Protein AF-A0A1F2R8Y3-F1 (afdb_monomer_lite)

Foldseek 3Di:
DDDDDDPDDDDDDDDPPDPPDPVNVVVVVVVVVVCVVVVVVVVCVVPPPDDDDDPDDDDDDPPPDQVVVVCCVVLNAAPDWDWDDDPDPPDAFIKIWGHRPLLQKIWIWGWDFDDVVTDIGTDTDFMAGPVRPGTDDPVSVVVSSPDDRD

Structure (mmCIF, N/CA/C/O backbone):
data_AF-A0A1F2R8Y3-F1
#
_entry.id   AF-A0A1F2R8Y3-F1
#
loop_
_atom_site.group_PDB
_atom_site.id
_atom_site.type_symbol
_atom_site.label_atom_id
_atom_site.label_alt_id
_atom_site.label_comp_id
_atom_site.label_asym_id
_atom_site.label_entity_id
_atom_site.label_seq_id
_atom_site.pdbx_PDB_ins_code
_atom_site.Cartn_x
_atom_site.Cartn_y
_atom_site.Cartn_z
_atom_site.occupancy
_atom_site.B_iso_or_equiv
_atom_site.auth_seq_id
_atom_site.auth_comp_id
_atom_site.auth_asym_id
_atom_site.auth_atom_id
_atom_site.pdbx_PDB_model_num
ATOM 1 N N . MET A 1 1 ? 49.206 55.032 -37.182 1.00 44.81 1 MET A N 1
ATOM 2 C CA . MET A 1 1 ? 48.642 53.745 -36.725 1.00 44.81 1 MET A CA 1
ATOM 3 C C . MET A 1 1 ? 49.799 52.783 -36.530 1.00 44.81 1 MET A C 1
ATOM 5 O O . MET A 1 1 ? 50.341 52.313 -37.516 1.00 44.81 1 MET A O 1
ATOM 9 N N . ILE A 1 2 ? 50.235 52.574 -35.289 1.00 46.22 2 ILE A N 1
ATOM 10 C CA . ILE A 1 2 ? 51.200 51.525 -34.933 1.00 46.22 2 ILE A CA 1
ATOM 11 C C . ILE A 1 2 ? 50.532 50.775 -33.785 1.00 46.22 2 ILE A C 1
ATOM 13 O O . ILE A 1 2 ? 50.377 51.326 -32.700 1.00 46.22 2 ILE A O 1
ATOM 17 N N . SER A 1 3 ? 50.014 49.587 -34.088 1.00 47.19 3 SER A N 1
ATOM 18 C CA . SER A 1 3 ? 49.379 48.696 -33.122 1.00 47.19 3 SER A CA 1
ATOM 19 C C . SER A 1 3 ? 50.473 47.778 -32.593 1.00 47.19 3 SER A C 1
ATOM 21 O O . SER A 1 3 ? 50.931 46.891 -33.308 1.00 47.19 3 SER A O 1
ATOM 23 N N . THR A 1 4 ? 50.964 48.049 -31.388 1.00 52.00 4 THR A N 1
ATOM 24 C CA . THR A 1 4 ? 51.871 47.157 -30.664 1.00 52.00 4 THR A CA 1
ATOM 25 C C . THR A 1 4 ? 51.031 46.070 -30.006 1.00 52.00 4 THR A C 1
ATOM 27 O O . THR A 1 4 ? 50.348 46.313 -29.015 1.00 52.00 4 THR A O 1
ATOM 30 N N . ASP A 1 5 ? 51.054 44.886 -30.607 1.00 55.78 5 ASP A N 1
ATOM 31 C CA . ASP A 1 5 ? 50.515 43.655 -30.040 1.00 55.78 5 ASP A CA 1
ATOM 32 C C . ASP A 1 5 ? 51.499 43.168 -28.964 1.00 55.78 5 ASP A C 1
ATOM 34 O O . ASP A 1 5 ? 52.599 42.700 -29.266 1.00 55.78 5 ASP A O 1
ATOM 38 N N . VAL A 1 6 ? 51.164 43.410 -27.696 1.00 58.12 6 VAL A N 1
ATOM 39 C CA . VAL A 1 6 ? 51.913 42.904 -26.542 1.00 58.12 6 VAL A CA 1
ATOM 40 C C . VAL A 1 6 ? 51.236 41.605 -26.127 1.00 58.12 6 VAL A C 1
ATOM 42 O O . VAL A 1 6 ? 50.259 41.612 -25.380 1.00 58.12 6 VAL A O 1
ATOM 45 N N . ALA A 1 7 ? 51.748 40.492 -26.647 1.00 56.53 7 ALA A N 1
ATOM 46 C CA . ALA A 1 7 ? 51.360 39.161 -26.210 1.00 56.53 7 ALA A CA 1
ATOM 47 C C . ALA A 1 7 ? 51.832 38.948 -24.761 1.00 56.53 7 ALA A C 1
ATOM 49 O O . ALA A 1 7 ? 53.024 38.850 -24.475 1.00 56.53 7 ALA A O 1
ATOM 50 N N . GLU A 1 8 ? 50.875 38.925 -23.839 1.00 58.22 8 GLU A N 1
ATOM 51 C CA . GLU A 1 8 ? 51.067 38.666 -22.415 1.00 58.22 8 GLU A CA 1
ATOM 52 C C . GLU A 1 8 ? 51.366 37.171 -22.203 1.00 58.22 8 GLU A C 1
ATOM 54 O O . GLU A 1 8 ? 50.467 36.336 -22.084 1.00 58.22 8 GLU A O 1
ATOM 59 N N . GLU A 1 9 ? 52.649 36.813 -22.209 1.00 58.91 9 GLU A N 1
ATOM 60 C CA . GLU A 1 9 ? 53.120 35.455 -21.935 1.00 58.91 9 GLU A CA 1
ATOM 61 C C . GLU A 1 9 ? 52.946 35.154 -20.433 1.00 58.91 9 GLU A C 1
ATOM 63 O O . GLU A 1 9 ? 53.734 35.576 -19.585 1.00 58.91 9 GLU A O 1
ATOM 68 N N . ARG A 1 10 ? 51.847 34.475 -20.073 1.00 64.81 10 ARG A N 1
ATOM 69 C CA . ARG A 1 10 ? 51.601 34.041 -18.690 1.00 64.81 10 ARG A CA 1
ATOM 70 C C . ARG A 1 10 ? 52.565 32.909 -18.323 1.00 64.81 10 ARG A C 1
ATOM 72 O O . ARG A 1 10 ? 52.576 31.900 -19.025 1.00 64.81 10 ARG A O 1
ATOM 79 N N . PRO A 1 11 ? 53.304 33.002 -17.203 1.00 65.38 11 PRO A N 1
ATOM 80 C CA . PRO A 1 11 ? 54.173 31.917 -16.769 1.00 65.38 11 PRO A CA 1
ATOM 81 C C . PRO A 1 11 ? 53.333 30.689 -16.390 1.00 65.38 11 PRO A C 1
ATOM 83 O O . PRO A 1 11 ? 52.511 30.738 -15.470 1.00 65.38 11 PRO A O 1
ATOM 86 N N . GLU A 1 12 ? 53.534 29.578 -17.101 1.00 67.62 12 GLU A N 1
ATOM 87 C CA . GLU A 1 12 ? 52.971 28.281 -16.729 1.00 67.62 12 GLU A CA 1
ATOM 88 C C . GLU A 1 12 ? 53.557 27.840 -15.385 1.00 67.62 12 GLU A C 1
ATOM 90 O O . GLU A 1 12 ? 54.741 27.530 -15.256 1.00 67.62 12 GLU A O 1
ATOM 95 N N . ILE A 1 13 ? 52.711 27.814 -14.357 1.00 70.81 13 ILE A N 1
ATOM 96 C CA . ILE A 1 13 ? 53.072 27.277 -13.048 1.00 70.81 13 ILE A CA 1
ATOM 97 C C . ILE A 1 13 ? 53.237 25.756 -13.211 1.00 70.81 13 ILE A C 1
ATOM 99 O O . ILE A 1 13 ? 52.267 25.088 -13.590 1.00 70.81 13 ILE A O 1
ATOM 103 N N . PRO A 1 14 ? 54.418 25.176 -12.922 1.00 66.00 14 PRO A N 1
ATOM 104 C CA . PRO A 1 14 ? 54.613 23.739 -13.032 1.00 66.00 14 PRO A CA 1
ATOM 105 C C . PRO A 1 14 ? 53.666 23.026 -12.066 1.00 66.00 14 PRO A C 1
ATOM 107 O O . PRO A 1 14 ? 53.710 23.232 -10.851 1.00 66.00 14 PRO A O 1
ATOM 110 N N . ARG A 1 15 ? 52.775 22.189 -12.609 1.00 64.44 15 ARG A N 1
ATOM 111 C CA . ARG A 1 15 ? 51.861 21.386 -11.792 1.00 64.44 15 ARG A CA 1
ATOM 112 C C . ARG A 1 15 ? 52.680 20.322 -11.058 1.00 64.44 15 ARG A C 1
ATOM 114 O O . ARG A 1 15 ? 53.390 19.565 -11.722 1.00 64.44 15 ARG A O 1
ATOM 121 N N . PRO A 1 16 ? 52.591 20.221 -9.721 1.00 59.88 16 PRO A N 1
ATOM 122 C CA . PRO A 1 16 ? 53.277 19.164 -8.997 1.00 59.88 16 PRO A CA 1
ATOM 123 C C . PRO A 1 16 ? 52.706 17.810 -9.432 1.00 59.88 16 PRO A C 1
ATOM 125 O O . PRO A 1 16 ? 51.536 17.504 -9.200 1.00 59.88 16 PRO A O 1
ATOM 128 N N . ASN A 1 17 ? 53.536 17.003 -10.090 1.00 64.62 17 ASN A N 1
ATOM 129 C CA . ASN A 1 17 ? 53.231 15.611 -10.387 1.00 64.62 17 ASN A CA 1
ATOM 130 C C . ASN A 1 17 ? 53.390 14.818 -9.085 1.00 64.62 17 ASN A C 1
ATOM 132 O O . ASN A 1 17 ? 54.505 14.454 -8.720 1.00 64.62 17 ASN A O 1
ATOM 136 N N . ILE A 1 18 ? 52.299 14.640 -8.336 1.00 64.38 18 ILE A N 1
ATOM 137 C CA . ILE A 1 18 ? 52.304 13.866 -7.092 1.00 64.38 18 ILE A CA 1
ATOM 138 C C . ILE A 1 18 ? 52.143 12.386 -7.468 1.00 64.38 18 ILE A C 1
ATOM 140 O O . ILE A 1 18 ? 51.043 11.985 -7.858 1.00 64.38 18 ILE A O 1
ATOM 144 N N . PRO A 1 19 ? 53.190 11.546 -7.353 1.00 58.06 19 PRO A N 1
ATOM 145 C CA . PRO A 1 19 ? 53.033 10.115 -7.543 1.00 58.06 19 PRO A CA 1
ATOM 146 C C . PRO A 1 19 ? 52.174 9.566 -6.399 1.00 58.06 19 PRO A C 1
ATOM 148 O O . PRO A 1 19 ? 52.598 9.515 -5.244 1.00 58.06 19 PRO A O 1
ATOM 151 N N . VAL A 1 20 ? 50.946 9.155 -6.714 1.00 59.81 20 VAL A N 1
ATOM 152 C CA . VAL A 1 20 ? 50.103 8.391 -5.788 1.00 59.81 20 VAL A CA 1
ATOM 153 C C . VAL A 1 20 ? 50.808 7.075 -5.480 1.00 59.81 20 VAL A C 1
ATOM 155 O O . VAL A 1 20 ? 50.959 6.212 -6.344 1.00 59.81 20 VAL A O 1
ATOM 158 N N . SER A 1 21 ? 51.298 6.938 -4.247 1.00 67.75 21 SER A N 1
ATOM 159 C CA . SER A 1 21 ? 52.034 5.748 -3.838 1.00 67.75 21 SER A CA 1
ATOM 160 C C . SER A 1 21 ? 51.101 4.522 -3.830 1.00 67.75 21 SER A C 1
ATOM 162 O O . SER A 1 21 ? 49.944 4.625 -3.405 1.00 67.75 21 SER A O 1
ATOM 164 N N . PRO A 1 22 ? 51.577 3.330 -4.239 1.00 61.28 22 PRO A N 1
ATOM 165 C CA . PRO A 1 22 ? 50.769 2.103 -4.248 1.00 61.28 22 PRO A CA 1
ATOM 166 C C . PRO A 1 22 ? 50.203 1.733 -2.866 1.00 61.28 22 PRO A C 1
ATOM 168 O O . PRO A 1 22 ? 49.201 1.028 -2.761 1.00 61.28 22 PRO A O 1
ATOM 171 N N . ALA A 1 23 ? 50.839 2.218 -1.796 1.00 60.03 23 ALA A N 1
ATOM 172 C CA . ALA A 1 23 ? 50.388 2.045 -0.420 1.00 60.03 23 ALA A CA 1
ATOM 173 C C . ALA A 1 23 ? 49.094 2.823 -0.125 1.00 60.03 23 ALA A C 1
ATOM 175 O O . ALA A 1 23 ? 48.227 2.313 0.584 1.00 60.03 23 ALA A O 1
ATOM 176 N N . TYR A 1 24 ? 48.926 4.012 -0.714 1.00 57.38 24 TYR A N 1
ATOM 177 C CA . TYR A 1 24 ? 47.727 4.829 -0.534 1.00 57.38 24 TYR A CA 1
ATOM 178 C C . TYR A 1 24 ? 46.514 4.194 -1.226 1.00 57.38 24 TYR A C 1
ATOM 180 O O . TYR A 1 24 ? 45.479 4.014 -0.595 1.00 57.38 24 TYR A O 1
ATOM 188 N N . GLN A 1 25 ? 46.671 3.725 -2.4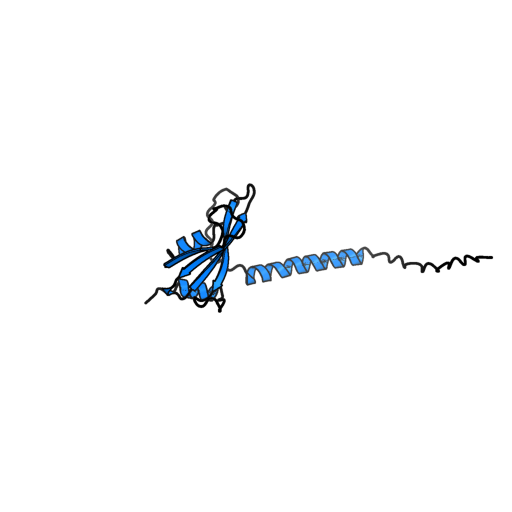72 1.00 54.94 25 GLN A N 1
ATOM 189 C CA . GLN A 1 25 ? 45.607 3.014 -3.199 1.00 54.94 25 GLN A CA 1
ATOM 190 C C . GLN A 1 25 ? 45.129 1.751 -2.468 1.00 54.94 25 GLN A C 1
ATOM 192 O O . GLN A 1 25 ? 43.928 1.485 -2.411 1.00 54.94 25 GLN A O 1
ATOM 197 N N . ARG A 1 26 ? 46.049 0.986 -1.867 1.00 54.22 26 ARG A N 1
ATOM 198 C CA . ARG A 1 26 ? 45.699 -0.215 -1.093 1.00 54.22 26 ARG A CA 1
ATOM 199 C C . ARG A 1 26 ? 44.934 0.129 0.185 1.00 54.22 26 ARG A C 1
ATOM 201 O O . ARG A 1 26 ? 43.971 -0.562 0.504 1.00 54.22 26 ARG A O 1
ATOM 208 N N . ALA A 1 27 ? 45.309 1.208 0.873 1.00 56.91 27 ALA A N 1
ATOM 209 C CA . ALA A 1 27 ? 44.615 1.669 2.073 1.00 56.91 27 ALA A CA 1
ATOM 210 C C . ALA A 1 27 ? 43.189 2.170 1.771 1.00 56.91 27 ALA A C 1
ATOM 212 O O . ALA A 1 27 ? 42.270 1.881 2.537 1.00 56.91 27 ALA A O 1
ATOM 213 N N . THR A 1 28 ? 42.976 2.855 0.640 1.00 54.09 28 THR A N 1
ATOM 214 C CA . THR A 1 28 ? 41.642 3.340 0.244 1.00 54.09 28 THR A CA 1
ATOM 215 C C . THR A 1 28 ? 40.699 2.195 -0.134 1.00 54.09 28 THR A C 1
ATOM 217 O O . THR A 1 28 ? 39.540 2.193 0.279 1.00 54.09 28 THR A O 1
ATOM 220 N N . ILE A 1 29 ? 41.193 1.191 -0.870 1.00 59.28 29 ILE A N 1
ATOM 221 C CA . ILE A 1 29 ? 40.397 0.010 -1.247 1.00 59.28 29 ILE A CA 1
ATOM 222 C C . ILE A 1 29 ? 39.992 -0.790 -0.001 1.00 59.28 29 ILE A C 1
ATOM 224 O O . ILE A 1 29 ? 38.842 -1.218 0.106 1.00 59.28 29 ILE A O 1
ATOM 228 N N . LEU A 1 30 ? 40.900 -0.940 0.970 1.00 54.81 30 LEU A N 1
ATOM 229 C CA . LEU A 1 30 ? 40.603 -1.654 2.214 1.00 54.81 30 LEU A CA 1
ATOM 230 C C . LEU A 1 30 ? 39.519 -0.943 3.043 1.00 54.81 30 LEU A C 1
ATOM 232 O O . LEU A 1 30 ? 38.621 -1.596 3.570 1.00 54.81 30 LEU A O 1
ATOM 236 N N . TRP A 1 31 ? 39.556 0.392 3.116 1.00 43.31 31 TRP A N 1
ATOM 237 C CA . TRP A 1 31 ? 38.550 1.183 3.835 1.00 43.31 31 TRP A CA 1
ATOM 238 C C . TRP A 1 31 ? 37.163 1.128 3.180 1.00 43.31 31 TRP A C 1
ATOM 240 O O . TRP A 1 31 ? 36.157 1.026 3.884 1.00 43.31 31 TRP A O 1
ATOM 250 N N . MET A 1 32 ? 37.087 1.125 1.843 1.00 51.25 32 MET A N 1
ATOM 251 C CA . MET A 1 32 ? 35.806 0.938 1.147 1.00 51.25 32 MET A CA 1
ATOM 252 C C . MET A 1 32 ? 35.215 -0.459 1.382 1.00 51.25 32 MET A C 1
ATOM 254 O O . MET A 1 32 ? 34.004 -0.581 1.558 1.00 51.25 32 MET A O 1
ATOM 258 N N . ALA A 1 33 ? 36.050 -1.502 1.449 1.00 54.47 33 ALA A N 1
ATOM 259 C CA . ALA A 1 33 ? 35.590 -2.861 1.739 1.00 54.47 33 ALA A CA 1
ATOM 260 C C . ALA A 1 33 ? 35.014 -2.997 3.163 1.00 54.47 33 ALA A C 1
ATOM 262 O O . ALA A 1 33 ? 33.993 -3.659 3.355 1.00 54.47 33 ALA A O 1
ATOM 263 N N . VAL A 1 34 ? 35.609 -2.318 4.152 1.00 54.19 34 VAL A N 1
ATOM 264 C CA . VAL A 1 34 ? 35.100 -2.295 5.537 1.00 54.19 34 VAL A CA 1
ATOM 265 C C . VAL A 1 34 ? 33.762 -1.549 5.632 1.00 54.19 34 VAL A C 1
ATOM 267 O O . VAL A 1 34 ? 32.847 -2.021 6.306 1.00 54.19 34 VAL A O 1
ATOM 270 N N . MET A 1 35 ? 33.593 -0.441 4.903 1.00 54.91 35 MET A N 1
ATOM 271 C CA . MET A 1 35 ? 32.319 0.297 4.871 1.00 54.91 35 MET A CA 1
ATOM 272 C C . MET A 1 35 ? 31.209 -0.474 4.138 1.00 54.91 35 MET A C 1
ATOM 274 O O . MET A 1 35 ? 30.057 -0.442 4.571 1.00 54.91 35 MET A O 1
ATOM 278 N N . ALA A 1 36 ? 31.542 -1.227 3.083 1.00 52.72 36 ALA A N 1
ATOM 279 C CA . ALA A 1 36 ? 30.588 -2.103 2.401 1.00 52.72 36 ALA A CA 1
ATOM 280 C C . ALA A 1 36 ? 30.095 -3.252 3.305 1.00 52.72 36 ALA A C 1
ATOM 282 O O . ALA A 1 36 ? 28.920 -3.614 3.249 1.00 52.72 36 ALA A O 1
ATOM 283 N N . ALA A 1 37 ? 30.957 -3.787 4.177 1.00 50.31 37 ALA A N 1
ATOM 284 C CA . ALA A 1 37 ? 30.588 -4.843 5.122 1.00 50.31 37 ALA A CA 1
ATOM 285 C C . ALA A 1 37 ? 29.782 -4.323 6.331 1.00 50.31 37 ALA A C 1
ATOM 287 O O . ALA A 1 37 ? 28.851 -4.991 6.779 1.00 50.31 37 ALA A O 1
ATOM 288 N N . ALA A 1 38 ? 30.084 -3.123 6.840 1.00 50.72 38 ALA A N 1
ATOM 289 C CA . ALA A 1 38 ? 29.373 -2.543 7.985 1.00 50.72 38 ALA A CA 1
ATOM 290 C C . ALA A 1 38 ? 28.023 -1.893 7.613 1.00 50.72 38 ALA A C 1
ATOM 292 O O . ALA A 1 38 ? 27.103 -1.869 8.430 1.00 50.72 38 ALA A O 1
ATOM 293 N N . GLY A 1 39 ? 27.867 -1.398 6.379 1.00 43.66 39 GLY A N 1
ATOM 294 C CA . GLY A 1 39 ? 26.628 -0.754 5.926 1.00 43.66 39 GLY A CA 1
ATOM 295 C C . GLY A 1 39 ? 25.477 -1.724 5.644 1.00 43.66 39 GLY A C 1
ATOM 296 O O . GLY A 1 39 ? 24.315 -1.367 5.823 1.00 43.66 39 GLY A O 1
ATOM 297 N N . LEU A 1 40 ? 25.779 -2.965 5.252 1.00 49.28 40 LEU A N 1
ATOM 298 C CA . LEU A 1 40 ? 24.766 -3.956 4.870 1.00 49.28 40 LEU A CA 1
ATOM 299 C C . LEU A 1 40 ? 24.044 -4.570 6.078 1.00 49.28 40 LEU A C 1
ATOM 301 O O . LEU A 1 40 ? 22.841 -4.807 6.012 1.00 49.28 40 LEU A O 1
ATOM 305 N N . GLY A 1 41 ? 24.742 -4.758 7.204 1.00 48.31 41 GLY A N 1
ATOM 306 C CA . GLY A 1 41 ? 24.133 -5.271 8.437 1.00 48.31 41 GLY A CA 1
ATOM 307 C C . GLY A 1 41 ? 23.108 -4.305 9.037 1.00 48.31 41 GLY A C 1
ATOM 308 O O . GLY A 1 41 ? 22.019 -4.722 9.426 1.00 48.31 41 GLY A O 1
ATOM 309 N N . ALA A 1 42 ? 23.414 -3.004 9.034 1.00 50.31 42 ALA A N 1
ATOM 310 C CA . ALA A 1 42 ? 22.499 -1.967 9.510 1.00 50.31 42 ALA A CA 1
ATOM 311 C C . ALA A 1 42 ? 21.291 -1.775 8.575 1.00 50.31 42 ALA A C 1
ATOM 313 O O . ALA A 1 42 ? 20.187 -1.526 9.049 1.00 50.31 42 ALA A O 1
ATOM 314 N N . TRP A 1 43 ? 21.469 -1.949 7.261 1.00 44.84 43 TRP A N 1
ATOM 315 C CA . TRP A 1 43 ? 20.371 -1.880 6.289 1.00 44.84 43 TRP A CA 1
ATOM 316 C C . TRP A 1 43 ? 19.411 -3.072 6.395 1.00 44.84 43 TRP A C 1
ATOM 318 O O . TRP A 1 43 ? 18.198 -2.883 6.338 1.00 44.84 43 TRP A O 1
ATOM 328 N N . ILE A 1 44 ? 19.934 -4.286 6.614 1.00 53.38 44 ILE A N 1
ATOM 329 C CA . ILE A 1 44 ? 19.115 -5.487 6.856 1.00 53.38 44 ILE A CA 1
ATOM 330 C C . ILE A 1 44 ? 18.341 -5.355 8.175 1.00 53.38 44 ILE A C 1
ATOM 332 O O . ILE A 1 44 ? 17.176 -5.725 8.223 1.00 53.38 44 ILE A O 1
ATOM 336 N N . TRP A 1 45 ? 18.927 -4.757 9.216 1.00 50.31 45 TRP A N 1
ATOM 337 C CA . TRP A 1 45 ? 18.211 -4.507 10.474 1.00 50.31 45 TRP A CA 1
ATOM 338 C C . TRP A 1 45 ? 17.186 -3.362 10.375 1.00 50.31 45 TRP A C 1
ATOM 340 O O . TRP A 1 45 ? 16.145 -3.421 11.019 1.00 50.31 45 TRP A O 1
ATOM 350 N N . MET A 1 46 ? 17.438 -2.336 9.550 1.00 51.75 46 MET A N 1
ATOM 351 C CA . MET A 1 46 ? 16.503 -1.215 9.356 1.00 51.75 46 MET A CA 1
ATOM 352 C C . MET A 1 46 ? 15.350 -1.510 8.382 1.00 51.75 46 MET A C 1
ATOM 354 O O . MET A 1 46 ? 14.324 -0.841 8.468 1.00 51.75 46 MET A O 1
ATOM 358 N N . PHE A 1 47 ? 15.487 -2.481 7.468 1.00 54.53 47 PHE A N 1
ATOM 359 C CA . PHE A 1 47 ? 14.475 -2.768 6.434 1.00 54.53 47 PHE A CA 1
ATOM 360 C C . PHE A 1 47 ? 14.056 -4.244 6.310 1.00 54.53 47 PHE A C 1
ATOM 362 O O . PHE A 1 47 ? 13.158 -4.555 5.529 1.00 54.53 47 PHE A O 1
ATOM 369 N N . GLY A 1 48 ? 14.678 -5.166 7.045 1.00 46.69 48 GLY A N 1
ATOM 370 C CA . GLY A 1 48 ? 14.510 -6.611 6.879 1.00 46.69 48 GLY A CA 1
ATOM 371 C C . GLY A 1 48 ? 14.043 -7.316 8.147 1.00 46.69 48 GLY A C 1
ATOM 372 O O . GLY A 1 48 ? 14.762 -8.151 8.687 1.00 46.69 48 GLY A O 1
ATOM 373 N N . GLY A 1 49 ? 12.816 -7.041 8.590 1.00 43.12 49 GLY A N 1
ATOM 374 C CA . GLY A 1 49 ? 12.083 -7.969 9.453 1.00 43.12 49 GLY A CA 1
ATOM 375 C C . GLY A 1 49 ? 11.690 -9.213 8.652 1.00 43.12 49 GLY A C 1
ATOM 376 O O . GLY A 1 49 ? 10.602 -9.264 8.083 1.00 43.12 49 GLY A O 1
ATOM 377 N N . VAL A 1 50 ? 12.594 -10.190 8.553 1.00 46.19 50 VAL A N 1
ATOM 378 C CA . VAL A 1 50 ? 12.304 -11.530 8.025 1.00 46.19 50 VAL A CA 1
ATOM 379 C C . VAL A 1 50 ? 12.192 -12.481 9.209 1.00 46.19 50 VAL A C 1
ATOM 381 O O . VAL A 1 50 ? 13.157 -13.141 9.580 1.00 46.19 50 VAL A O 1
ATOM 384 N N . ASP A 1 51 ? 10.996 -12.560 9.784 1.00 55.09 51 ASP A N 1
ATOM 385 C CA . ASP A 1 51 ? 10.606 -13.702 10.602 1.00 55.09 51 ASP A CA 1
ATOM 386 C C . ASP A 1 51 ? 9.889 -14.717 9.709 1.00 55.09 51 ASP A C 1
ATOM 388 O O . ASP A 1 51 ? 8.882 -14.405 9.071 1.00 55.09 51 ASP A O 1
ATOM 392 N N . GLY A 1 52 ? 10.397 -15.949 9.688 1.00 39.25 52 GLY A N 1
ATOM 393 C CA . GLY A 1 52 ? 9.660 -17.108 9.190 1.00 39.25 52 GLY A CA 1
ATOM 394 C C . GLY A 1 52 ? 10.278 -17.786 7.975 1.00 39.25 52 GLY A C 1
ATOM 395 O O . GLY A 1 52 ? 9.907 -17.547 6.829 1.00 39.25 52 GLY A O 1
ATOM 396 N N . THR A 1 53 ? 11.171 -18.728 8.251 1.00 46.41 53 THR A N 1
ATOM 397 C CA . THR A 1 53 ? 11.525 -19.837 7.364 1.00 46.41 53 THR A CA 1
ATOM 398 C C . THR A 1 53 ? 10.278 -20.543 6.825 1.00 46.41 53 THR A C 1
ATOM 400 O O . THR A 1 53 ? 9.611 -21.286 7.542 1.00 46.41 53 THR A O 1
ATOM 403 N N . GLY A 1 54 ? 10.022 -20.362 5.535 1.00 34.75 54 GLY A N 1
ATOM 404 C CA . GLY A 1 54 ? 9.197 -21.233 4.711 1.00 34.75 54 GLY A CA 1
ATOM 405 C C . GLY A 1 54 ? 9.882 -21.375 3.360 1.00 34.75 54 GLY A C 1
ATOM 406 O O . GLY A 1 54 ? 9.629 -20.593 2.450 1.00 34.75 54 GLY A O 1
ATOM 407 N N . VAL A 1 55 ? 10.808 -22.331 3.246 1.00 37.38 55 VAL A N 1
ATOM 408 C CA . VAL A 1 55 ? 11.408 -22.691 1.957 1.00 37.38 55 VAL A CA 1
ATOM 409 C C . VAL A 1 55 ? 10.320 -23.366 1.128 1.00 37.38 55 VAL A C 1
ATOM 411 O O . VAL A 1 55 ? 10.070 -24.560 1.262 1.00 37.38 55 VAL A O 1
ATOM 414 N N . VAL A 1 56 ? 9.653 -22.586 0.282 1.00 38.84 56 VAL A N 1
ATOM 415 C CA . VAL A 1 56 ? 8.930 -23.112 -0.874 1.00 38.84 56 VAL A CA 1
ATOM 416 C C . VAL A 1 56 ? 9.875 -22.965 -2.054 1.00 38.84 56 VAL A C 1
ATOM 418 O O . VAL A 1 56 ? 10.129 -21.862 -2.534 1.00 38.84 56 VAL A O 1
ATOM 421 N N . ILE A 1 57 ? 10.445 -24.088 -2.481 1.00 43.59 57 ILE A N 1
ATOM 422 C CA . ILE A 1 57 ? 11.207 -24.171 -3.722 1.00 43.59 57 ILE A CA 1
ATOM 423 C C . ILE A 1 57 ? 10.178 -24.015 -4.843 1.00 43.59 57 ILE A C 1
ATOM 425 O O . ILE A 1 57 ? 9.382 -24.919 -5.083 1.00 43.59 57 ILE A O 1
ATOM 429 N N . SER A 1 58 ? 10.142 -22.850 -5.480 1.00 37.72 58 SER A N 1
ATOM 430 C CA . SER A 1 58 ? 9.423 -22.666 -6.736 1.00 37.72 58 SER A CA 1
ATOM 431 C C . SER A 1 58 ? 10.394 -22.061 -7.735 1.00 37.72 58 SER A C 1
ATOM 433 O O . SER A 1 58 ? 10.946 -20.982 -7.518 1.00 37.72 58 SER A O 1
ATOM 435 N N . GLU A 1 59 ? 10.679 -22.836 -8.773 1.00 41.19 59 GLU A N 1
ATOM 436 C CA . GLU A 1 59 ? 11.628 -22.532 -9.831 1.00 41.19 59 GLU A CA 1
ATOM 437 C C . GLU A 1 59 ? 11.158 -21.317 -10.642 1.00 41.19 59 GLU A C 1
ATOM 439 O O . GLU A 1 59 ? 10.102 -21.325 -11.273 1.00 41.19 59 GLU A O 1
ATOM 444 N N . GLY A 1 60 ? 11.965 -20.258 -10.626 1.00 40.22 60 GLY A N 1
ATOM 445 C CA . GLY A 1 60 ? 11.782 -19.050 -11.426 1.00 40.22 60 GLY A CA 1
ATOM 446 C C . GLY A 1 60 ? 12.239 -17.803 -10.663 1.00 40.22 60 GLY A C 1
ATOM 447 O O . GLY A 1 60 ? 12.132 -17.772 -9.437 1.00 40.22 60 GLY A O 1
ATOM 448 N N . PRO A 1 61 ? 12.768 -16.762 -11.339 1.00 45.75 61 PRO A N 1
ATOM 449 C CA . PRO A 1 61 ? 13.020 -15.483 -10.677 1.00 45.75 61 PRO A CA 1
ATOM 450 C C . PRO A 1 61 ? 11.714 -15.033 -10.007 1.00 45.75 61 PRO A C 1
ATOM 452 O O . PRO A 1 61 ? 10.667 -15.140 -10.653 1.00 45.75 61 PRO A O 1
ATOM 455 N N . PRO A 1 62 ? 11.735 -14.586 -8.734 1.00 47.62 62 PRO A N 1
ATOM 456 C CA . PRO A 1 62 ? 10.512 -14.317 -7.993 1.00 47.62 62 PRO A CA 1
ATOM 457 C C . PRO A 1 62 ? 9.671 -13.355 -8.819 1.00 47.62 62 PRO A C 1
ATOM 459 O O . PRO A 1 62 ? 10.116 -12.245 -9.121 1.00 47.62 62 PRO A O 1
ATOM 462 N N . ALA A 1 63 ? 8.485 -13.806 -9.235 1.00 54.88 63 ALA A N 1
ATOM 463 C CA . ALA A 1 63 ? 7.498 -12.932 -9.839 1.00 54.88 63 ALA A CA 1
ATOM 464 C C . ALA A 1 63 ? 7.316 -11.782 -8.851 1.00 54.88 63 ALA A C 1
ATOM 466 O O . ALA A 1 63 ? 6.833 -11.987 -7.739 1.00 54.88 63 ALA A O 1
ATOM 467 N N . GLN A 1 64 ? 7.847 -10.610 -9.199 1.00 62.41 64 GLN A N 1
ATOM 468 C CA . GLN A 1 64 ? 7.942 -9.503 -8.263 1.00 62.41 64 GLN A CA 1
ATOM 469 C C . GLN A 1 64 ? 6.510 -9.156 -7.841 1.00 62.41 64 GLN A C 1
ATOM 471 O O . GLN A 1 64 ? 5.703 -8.771 -8.684 1.00 62.41 64 GLN A O 1
ATOM 476 N N . ALA A 1 65 ? 6.186 -9.421 -6.572 1.00 74.88 65 ALA A N 1
ATOM 477 C CA . ALA A 1 65 ? 4.804 -9.553 -6.120 1.00 74.88 65 ALA A CA 1
ATOM 478 C C . ALA A 1 65 ? 4.017 -8.247 -6.297 1.00 74.88 65 ALA A C 1
ATOM 480 O O . ALA A 1 65 ? 4.577 -7.157 -6.170 1.00 74.88 65 ALA A O 1
ATOM 481 N N . ASP A 1 66 ? 2.727 -8.361 -6.600 1.00 87.56 66 ASP A N 1
ATOM 482 C CA . ASP A 1 66 ? 1.805 -7.229 -6.598 1.00 87.56 66 ASP A CA 1
ATOM 483 C C . ASP A 1 66 ? 1.398 -6.930 -5.149 1.00 87.56 66 ASP A C 1
ATOM 485 O O . ASP A 1 66 ? 0.726 -7.739 -4.502 1.00 87.56 66 ASP A O 1
ATOM 489 N N . ASP A 1 67 ? 1.849 -5.791 -4.621 1.00 89.38 67 ASP A N 1
ATOM 490 C CA . ASP A 1 67 ? 1.696 -5.470 -3.201 1.00 89.38 67 ASP A CA 1
ATOM 491 C C . ASP A 1 67 ? 0.219 -5.233 -2.845 1.00 89.38 67 ASP A C 1
ATOM 493 O O . ASP A 1 67 ? -0.217 -5.576 -1.747 1.00 89.38 67 ASP A O 1
ATOM 497 N N . ALA A 1 68 ? -0.575 -4.686 -3.773 1.00 89.38 68 ALA A N 1
ATOM 498 C CA . ALA A 1 68 ? -2.000 -4.456 -3.548 1.00 89.38 68 ALA A CA 1
ATOM 499 C C . ALA A 1 68 ? -2.755 -5.788 -3.451 1.00 89.38 68 ALA A C 1
ATOM 501 O O . ALA A 1 68 ? -3.558 -5.979 -2.537 1.00 89.38 68 ALA A O 1
ATOM 502 N N . ALA A 1 69 ? -2.459 -6.733 -4.350 1.00 89.94 69 ALA A N 1
ATOM 503 C CA . ALA A 1 69 ? -3.019 -8.080 -4.280 1.00 89.94 69 ALA A CA 1
ATOM 504 C C . ALA A 1 69 ? -2.612 -8.800 -2.983 1.00 89.94 69 ALA A C 1
ATOM 506 O O . ALA A 1 69 ? -3.453 -9.442 -2.354 1.00 89.94 69 ALA A O 1
ATOM 507 N N . ALA A 1 70 ? -1.357 -8.652 -2.547 1.00 90.12 70 ALA A N 1
ATOM 508 C CA . ALA A 1 70 ? -0.873 -9.241 -1.300 1.00 90.12 70 ALA A CA 1
ATOM 509 C C . ALA A 1 70 ? -1.596 -8.679 -0.062 1.00 90.12 70 ALA A C 1
ATOM 511 O O . ALA A 1 70 ? -1.972 -9.439 0.831 1.00 90.12 70 ALA A O 1
ATOM 512 N N . VAL A 1 71 ? -1.835 -7.364 -0.021 1.00 88.81 71 VAL A N 1
ATOM 513 C CA . VAL A 1 71 ? -2.596 -6.714 1.058 1.00 88.81 71 VAL A CA 1
ATOM 514 C C . VAL A 1 71 ? -4.030 -7.240 1.106 1.00 88.81 71 VAL A C 1
ATOM 516 O O . VAL A 1 71 ? -4.477 -7.665 2.169 1.00 88.81 71 VAL A O 1
ATOM 519 N N . VAL A 1 72 ? -4.731 -7.271 -0.031 1.00 89.56 72 VAL A N 1
ATOM 520 C CA . VAL A 1 72 ? -6.126 -7.745 -0.094 1.00 89.56 72 VAL A CA 1
ATOM 521 C C . VAL A 1 72 ? -6.234 -9.222 0.287 1.00 89.56 72 VAL A C 1
ATOM 523 O O . VAL A 1 72 ? -7.124 -9.607 1.042 1.00 89.56 72 VAL A O 1
ATOM 526 N N . ALA A 1 73 ? -5.302 -10.054 -0.183 1.00 88.19 73 ALA A N 1
ATOM 527 C CA . ALA A 1 73 ? -5.270 -11.471 0.164 1.00 88.19 73 ALA A CA 1
ATOM 528 C C . ALA A 1 73 ? -5.045 -11.704 1.668 1.00 88.19 73 ALA A C 1
ATOM 530 O O . ALA A 1 73 ? -5.577 -12.663 2.223 1.00 88.19 73 ALA A O 1
ATOM 531 N N . ARG A 1 74 ? -4.265 -10.838 2.330 1.00 86.62 74 ARG A N 1
ATOM 532 C CA . ARG A 1 74 ? -3.906 -10.994 3.746 1.00 86.62 74 ARG A CA 1
ATOM 533 C C . ARG A 1 74 ? -4.919 -10.381 4.712 1.00 86.62 74 ARG A C 1
ATOM 535 O O . ARG A 1 74 ? -5.147 -10.954 5.773 1.00 86.62 74 ARG A O 1
ATOM 542 N N . PHE A 1 75 ? -5.484 -9.222 4.382 1.00 87.19 75 PHE A N 1
ATOM 543 C CA . PHE A 1 75 ? -6.304 -8.429 5.308 1.00 87.19 75 PHE A CA 1
ATOM 544 C C . PHE A 1 75 ? -7.781 -8.330 4.902 1.00 87.19 75 PHE A C 1
ATOM 546 O O . PHE A 1 75 ? -8.582 -7.755 5.640 1.00 87.19 75 PHE A O 1
ATOM 553 N N . GLY A 1 76 ? -8.151 -8.929 3.769 1.00 89.62 76 GLY A N 1
ATOM 554 C CA . GLY A 1 76 ? -9.499 -8.884 3.215 1.00 89.62 76 GLY A CA 1
ATOM 555 C C . GLY A 1 76 ? -9.699 -7.733 2.230 1.00 89.62 76 GLY A C 1
ATOM 556 O O . GLY A 1 76 ? -8.795 -6.946 1.957 1.00 89.62 76 GLY A O 1
ATOM 557 N N . ALA A 1 77 ? -10.900 -7.655 1.659 1.00 92.12 77 ALA A N 1
ATOM 558 C CA . ALA A 1 77 ? -11.250 -6.584 0.736 1.00 92.12 77 ALA A CA 1
ATOM 559 C C . ALA A 1 77 ? -11.388 -5.240 1.481 1.00 92.12 77 ALA A C 1
ATOM 561 O O . ALA A 1 77 ? -11.987 -5.212 2.559 1.00 92.12 77 ALA A O 1
ATOM 562 N N . PRO A 1 78 ? -10.872 -4.133 0.919 1.00 93.12 78 PRO A N 1
ATOM 563 C CA . PRO A 1 78 ? -11.112 -2.800 1.453 1.00 93.12 78 PRO A CA 1
ATOM 564 C C . PRO A 1 78 ? -12.556 -2.365 1.202 1.00 93.12 78 PRO A C 1
ATOM 566 O O . PRO A 1 78 ? -13.194 -2.791 0.237 1.00 93.12 78 PRO A O 1
ATOM 569 N N . GLU A 1 79 ? -13.043 -1.443 2.023 1.00 94.69 79 GLU A N 1
ATOM 570 C CA . GLU A 1 79 ? -14.351 -0.815 1.853 1.00 94.69 79 GLU A CA 1
ATOM 571 C C . GLU A 1 79 ? -14.401 0.086 0.609 1.00 94.69 79 GLU A C 1
ATOM 573 O O . GLU A 1 79 ? -15.450 0.208 -0.021 1.00 94.69 79 GLU A O 1
ATOM 578 N N . VAL A 1 80 ? -13.280 0.719 0.239 1.00 94.38 80 VAL A N 1
ATOM 579 C CA . VAL A 1 80 ? -13.175 1.517 -0.993 1.00 94.38 80 VAL A CA 1
ATOM 580 C C . VAL A 1 80 ? -11.867 1.212 -1.717 1.00 94.38 80 VAL A C 1
ATOM 582 O O . VAL A 1 80 ? -10.790 1.299 -1.130 1.00 94.38 80 VAL A O 1
ATOM 585 N N . ASP A 1 81 ? -11.959 0.924 -3.012 1.00 94.19 81 ASP A N 1
ATOM 586 C CA . ASP A 1 81 ? -10.831 0.757 -3.931 1.00 94.19 81 ASP A CA 1
ATOM 587 C C . ASP A 1 81 ? -10.977 1.772 -5.069 1.00 94.19 81 ASP A C 1
ATOM 589 O O . ASP A 1 81 ? -11.901 1.684 -5.880 1.00 94.19 81 ASP A O 1
ATOM 593 N N . ARG A 1 82 ? -10.116 2.792 -5.076 1.00 91.38 82 ARG A N 1
ATOM 594 C CA . ARG A 1 82 ? -10.146 3.881 -6.057 1.00 91.38 82 ARG A CA 1
ATOM 595 C C . ARG A 1 82 ? -8.918 3.818 -6.946 1.00 91.38 82 ARG A C 1
ATOM 597 O O . ARG A 1 82 ? -7.800 3.694 -6.456 1.00 91.38 82 ARG A O 1
ATOM 604 N N . LEU A 1 83 ? -9.127 3.979 -8.244 1.00 89.94 83 LEU A N 1
ATOM 605 C CA . LEU A 1 83 ? -8.067 4.157 -9.221 1.00 89.94 83 LEU A CA 1
ATOM 606 C C . LEU A 1 83 ? -8.057 5.622 -9.665 1.00 89.94 83 LEU A C 1
ATOM 608 O O . LEU A 1 83 ? -9.057 6.114 -10.175 1.00 89.94 83 LEU A O 1
ATOM 612 N N . ASP A 1 84 ? -6.937 6.303 -9.463 1.00 84.00 84 ASP A N 1
ATOM 613 C CA . ASP A 1 84 ? -6.716 7.675 -9.900 1.00 84.00 84 ASP A CA 1
ATOM 614 C C . ASP A 1 84 ? -5.762 7.658 -11.104 1.00 84.00 84 ASP A C 1
ATOM 616 O O . ASP A 1 84 ? -4.630 7.168 -11.023 1.00 84.00 84 ASP A O 1
ATOM 620 N N . GLY A 1 85 ? -6.214 8.179 -12.243 1.00 76.62 85 GLY A N 1
ATOM 621 C CA . GLY A 1 85 ? -5.426 8.260 -13.472 1.00 76.62 85 GLY A CA 1
ATOM 622 C C . GLY A 1 85 ? -6.258 7.983 -14.726 1.00 76.62 85 GLY A C 1
ATOM 623 O O . GLY A 1 85 ? -7.477 7.869 -14.639 1.00 76.62 85 GLY A O 1
ATOM 624 N N . PRO A 1 86 ? -5.615 7.890 -15.902 1.00 68.88 86 PRO A N 1
ATOM 625 C CA . PRO A 1 86 ? -6.310 7.550 -17.138 1.00 68.88 86 PRO A CA 1
ATOM 626 C C . PRO A 1 86 ? -6.929 6.152 -17.033 1.00 68.88 86 PRO A C 1
ATOM 628 O O . PRO A 1 86 ? -6.263 5.235 -16.549 1.00 68.88 86 PRO A O 1
ATOM 631 N N . ASP A 1 87 ? -8.137 5.968 -17.576 1.00 61.34 87 ASP A N 1
ATOM 632 C CA . ASP A 1 87 ? -8.851 4.675 -17.645 1.00 61.34 87 ASP A CA 1
ATOM 633 C C . ASP A 1 87 ? -8.110 3.597 -18.460 1.00 61.34 87 ASP A C 1
ATOM 635 O O . ASP A 1 87 ? -8.561 2.459 -18.596 1.00 61.34 87 ASP A O 1
ATOM 639 N N . THR A 1 88 ? -6.943 3.926 -19.010 1.00 61.94 88 THR A N 1
ATOM 640 C CA . THR A 1 88 ? -6.108 2.978 -19.726 1.00 61.94 88 THR A CA 1
ATOM 641 C C . THR A 1 88 ? -5.324 2.117 -18.732 1.00 61.94 88 THR A C 1
ATOM 643 O O . THR A 1 88 ? -4.464 2.632 -18.006 1.00 61.94 88 THR A O 1
ATOM 646 N N . PRO A 1 89 ? -5.482 0.782 -18.760 1.00 59.22 89 PRO A N 1
ATOM 647 C CA . PRO A 1 89 ? -4.775 -0.137 -17.874 1.00 59.22 89 PRO A CA 1
ATOM 648 C C . PRO A 1 89 ? -3.264 -0.215 -18.146 1.00 59.22 89 PRO A C 1
ATOM 650 O O . PRO A 1 89 ? -2.600 -1.062 -17.566 1.00 59.22 89 PRO A O 1
ATOM 653 N N . GLU A 1 90 ? -2.688 0.654 -18.971 1.00 64.50 90 GLU A N 1
ATOM 654 C CA . GLU A 1 90 ? -1.246 0.767 -19.201 1.00 64.50 90 GLU A CA 1
ATOM 655 C C . GLU A 1 90 ? -0.722 2.196 -19.015 1.00 64.50 90 GLU A C 1
ATOM 657 O O . GLU A 1 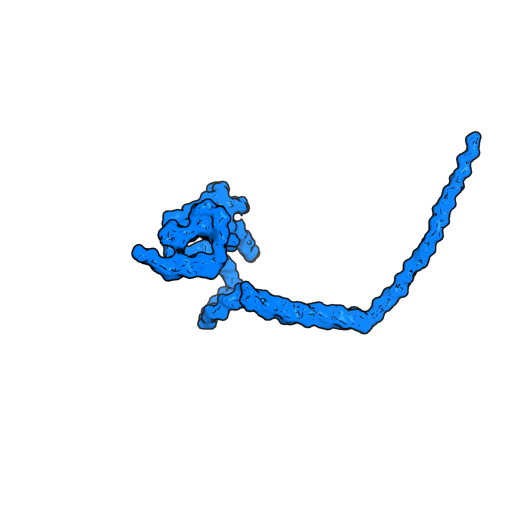90 ? 0.422 2.494 -19.364 1.00 64.50 90 GLU A O 1
ATOM 662 N N . ALA A 1 91 ? -1.514 3.104 -18.443 1.00 65.69 91 ALA A N 1
ATOM 663 C CA . A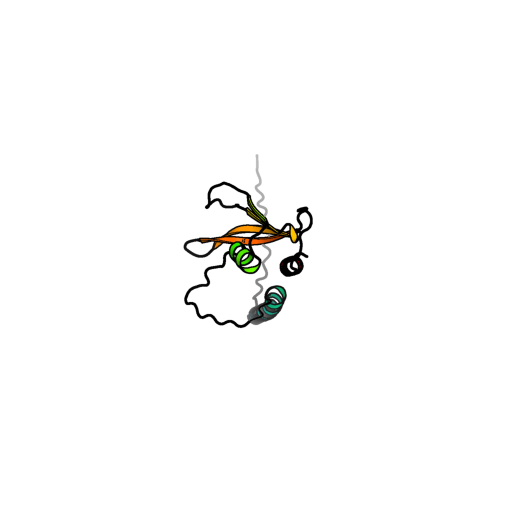LA A 1 91 ? -1.042 4.458 -18.204 1.00 65.69 91 ALA A CA 1
ATOM 664 C C . ALA A 1 91 ? 0.120 4.460 -17.186 1.00 65.69 91 ALA A C 1
ATOM 666 O O . ALA A 1 91 ? 0.029 3.849 -16.115 1.00 65.69 91 ALA A O 1
ATOM 667 N N . PRO A 1 92 ? 1.283 5.060 -17.509 1.00 62.53 92 PRO A N 1
ATOM 668 C CA . PRO A 1 92 ? 2.237 5.444 -16.475 1.00 62.53 92 PRO A CA 1
ATOM 669 C C . PRO A 1 92 ? 1.571 6.510 -15.587 1.00 62.53 92 PRO A C 1
ATOM 671 O O . PRO A 1 92 ? 0.789 7.316 -16.083 1.00 62.53 92 PRO A O 1
ATOM 674 N N . ASN A 1 93 ? 1.870 6.511 -14.287 1.00 71.12 93 ASN A N 1
ATOM 675 C CA . ASN A 1 93 ? 1.309 7.431 -13.278 1.00 71.12 93 ASN A CA 1
ATOM 676 C C . ASN A 1 93 ? -0.118 7.129 -12.791 1.00 71.12 93 ASN A C 1
ATOM 678 O O . ASN A 1 93 ? -0.733 7.988 -12.166 1.00 71.12 93 ASN A O 1
ATOM 682 N N . THR A 1 94 ? -0.642 5.923 -13.015 1.00 83.31 94 THR A N 1
ATOM 683 C CA . THR A 1 94 ? -1.854 5.499 -12.306 1.00 83.31 94 THR A CA 1
ATOM 684 C C . THR A 1 94 ? -1.531 5.243 -10.835 1.00 83.31 94 THR A C 1
ATOM 686 O O . THR A 1 94 ? -0.590 4.503 -10.514 1.00 83.31 94 THR A O 1
ATOM 689 N N . THR A 1 95 ? -2.345 5.820 -9.962 1.00 89.00 95 THR A N 1
ATOM 690 C CA . THR A 1 95 ? -2.332 5.596 -8.519 1.00 89.00 95 THR A CA 1
ATOM 691 C C . THR A 1 95 ? -3.551 4.760 -8.156 1.00 89.00 95 THR A C 1
ATOM 693 O O . THR A 1 95 ? -4.635 4.970 -8.689 1.00 89.00 95 THR A O 1
ATOM 696 N N . ARG A 1 96 ? -3.393 3.788 -7.264 1.00 91.94 96 ARG A N 1
ATOM 697 C CA . ARG A 1 96 ? -4.503 3.027 -6.689 1.00 91.94 96 ARG A CA 1
ATOM 698 C C . ARG A 1 96 ? -4.541 3.280 -5.196 1.00 91.94 96 ARG A C 1
ATOM 700 O O . ARG A 1 96 ? -3.504 3.262 -4.540 1.00 91.94 96 ARG A O 1
ATOM 707 N N . THR A 1 97 ? -5.728 3.490 -4.663 1.00 94.12 97 THR A N 1
ATOM 708 C CA . THR A 1 97 ? -5.957 3.838 -3.270 1.00 94.12 97 THR A CA 1
ATOM 709 C C . THR A 1 97 ? -6.908 2.822 -2.658 1.00 94.12 97 THR A C 1
ATOM 711 O O . THR A 1 97 ? -8.080 2.771 -3.028 1.00 94.12 97 THR A O 1
ATOM 714 N N . LEU A 1 98 ? -6.417 2.038 -1.698 1.00 95.00 98 LEU A N 1
ATOM 715 C CA . LEU A 1 98 ? -7.241 1.121 -0.909 1.00 95.00 98 LEU A CA 1
ATOM 716 C C . LEU A 1 98 ? -7.568 1.781 0.431 1.00 95.00 98 LEU A C 1
ATOM 718 O O . LEU A 1 98 ? -6.663 2.208 1.149 1.00 95.00 98 LEU A O 1
ATOM 722 N N . THR A 1 99 ? -8.847 1.867 0.777 1.00 94.94 99 THR A N 1
ATOM 723 C CA . THR A 1 99 ? -9.315 2.511 2.009 1.00 94.94 99 THR A CA 1
ATOM 724 C C . THR A 1 99 ? -10.020 1.501 2.894 1.00 94.94 99 THR A C 1
ATOM 726 O O . THR A 1 99 ? -11.031 0.926 2.493 1.00 94.94 99 THR A O 1
ATOM 729 N N . TYR A 1 100 ? -9.496 1.351 4.108 1.00 92.75 100 TYR A N 1
ATOM 730 C CA . TYR A 1 100 ? -10.089 0.565 5.173 1.00 92.75 100 TYR A CA 1
ATOM 731 C C . TYR A 1 100 ? -10.754 1.497 6.184 1.00 92.75 100 TYR A C 1
ATOM 73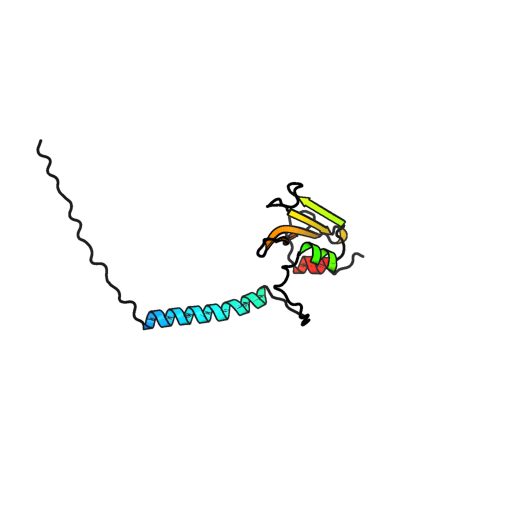3 O O . TYR A 1 100 ? -10.131 1.921 7.162 1.00 92.75 100 TYR A O 1
ATOM 741 N N . THR A 1 101 ? -12.005 1.877 5.920 1.00 92.44 101 THR A N 1
ATOM 742 C CA . THR A 1 101 ? -12.717 2.914 6.688 1.00 92.44 101 THR A CA 1
ATOM 743 C C . THR A 1 101 ? -12.890 2.523 8.154 1.00 92.44 101 THR A C 1
ATOM 745 O O . THR A 1 101 ? -12.622 3.338 9.038 1.00 92.44 101 THR A O 1
ATOM 748 N N . SER A 1 102 ? -13.254 1.263 8.422 1.00 90.56 102 SER A N 1
ATOM 749 C CA . SER A 1 102 ? -13.364 0.708 9.784 1.00 90.56 102 SER A CA 1
ATOM 750 C C . SER A 1 102 ? -12.066 0.818 10.589 1.00 90.56 102 SER A C 1
ATOM 752 O O . SER A 1 102 ? -12.095 0.857 11.815 1.00 90.56 102 SER A O 1
ATOM 754 N N . ARG A 1 103 ? -10.926 0.909 9.896 1.00 89.38 103 ARG A N 1
ATOM 755 C CA . ARG A 1 103 ? -9.577 0.936 10.472 1.00 89.38 103 ARG A CA 1
ATOM 756 C C . ARG A 1 103 ? -8.914 2.307 10.384 1.00 89.38 103 ARG A C 1
ATOM 758 O O . ARG A 1 103 ? -7.732 2.424 10.698 1.00 89.38 103 ARG A O 1
ATOM 765 N N . GLN A 1 104 ? -9.648 3.330 9.938 1.00 92.06 104 GLN A N 1
ATOM 766 C CA . GLN A 1 104 ? -9.134 4.689 9.737 1.00 92.06 104 GLN A CA 1
ATOM 767 C C . GLN A 1 104 ? -7.817 4.710 8.937 1.00 92.06 104 GLN A C 1
ATOM 769 O O . GLN A 1 104 ? -6.869 5.415 9.287 1.00 92.06 104 GLN A O 1
ATOM 774 N N . LEU A 1 105 ? -7.740 3.888 7.884 1.00 93.00 105 LEU A N 1
ATOM 775 C CA . LEU A 1 105 ? -6.509 3.640 7.140 1.00 93.00 105 LEU A CA 1
ATOM 776 C C . LEU A 1 105 ? -6.721 3.789 5.636 1.00 93.00 105 LEU A C 1
ATOM 778 O O . LEU A 1 105 ? -7.653 3.225 5.062 1.00 93.00 105 LEU A O 1
ATOM 782 N N . ARG A 1 106 ? -5.793 4.480 4.982 1.00 94.00 106 ARG A N 1
ATOM 783 C CA . ARG A 1 106 ? -5.671 4.548 3.529 1.00 94.00 106 ARG A CA 1
ATOM 784 C C . ARG A 1 106 ? -4.277 4.094 3.112 1.00 94.00 106 ARG A C 1
ATOM 786 O O . ARG A 1 106 ? -3.279 4.501 3.698 1.00 94.00 106 ARG A O 1
ATOM 793 N N . MET A 1 107 ? -4.218 3.260 2.084 1.00 93.25 107 MET A N 1
ATOM 794 C CA . MET A 1 107 ? -2.986 2.794 1.456 1.00 93.25 107 MET A CA 1
ATOM 795 C C . MET A 1 107 ? -2.929 3.285 0.020 1.00 93.25 107 MET A C 1
ATOM 797 O O . MET A 1 107 ? -3.898 3.137 -0.727 1.00 93.25 107 MET A O 1
ATOM 801 N N . VAL A 1 108 ? -1.785 3.846 -0.361 1.00 91.44 108 VAL A N 1
ATOM 802 C CA . VAL A 1 108 ? -1.557 4.394 -1.698 1.00 91.44 108 VAL A CA 1
ATOM 803 C C . VAL A 1 108 ? -0.543 3.529 -2.426 1.00 91.44 108 VAL A C 1
ATOM 805 O O . VAL A 1 108 ? 0.542 3.253 -1.914 1.00 91.44 108 VAL A O 1
ATOM 808 N N . PHE A 1 109 ? -0.893 3.125 -3.638 1.00 91.50 109 PHE A N 1
ATOM 809 C CA . PHE A 1 109 ? -0.090 2.281 -4.503 1.00 91.50 109 PHE A CA 1
ATOM 810 C C . PHE A 1 109 ? 0.162 2.996 -5.819 1.00 91.50 109 PHE A C 1
ATOM 812 O O . PHE A 1 109 ? -0.717 3.664 -6.359 1.00 91.50 109 PHE A O 1
ATOM 819 N N . VAL A 1 110 ? 1.347 2.800 -6.379 1.00 89.25 110 VAL A N 1
ATOM 820 C CA . VAL A 1 110 ? 1.694 3.291 -7.713 1.00 89.25 110 VAL A CA 1
ATOM 821 C C . VAL A 1 110 ? 2.061 2.134 -8.605 1.00 89.25 110 VAL A C 1
ATOM 823 O O . VAL A 1 110 ? 2.585 1.106 -8.166 1.00 89.25 110 VAL A O 1
ATOM 826 N N . ARG A 1 111 ? 1.797 2.312 -9.890 1.00 88.25 111 ARG A N 1
ATOM 827 C CA . ARG A 1 111 ? 2.110 1.293 -10.873 1.00 88.25 111 ARG A CA 1
ATOM 828 C C . ARG A 1 111 ? 3.572 1.373 -11.287 1.00 88.25 111 ARG A C 1
ATOM 830 O O . ARG A 1 111 ? 4.023 2.414 -11.763 1.00 88.25 111 ARG A O 1
ATOM 837 N N . ARG A 1 112 ? 4.312 0.272 -11.150 1.00 84.44 112 ARG A N 1
ATOM 838 C CA . ARG A 1 112 ? 5.714 0.181 -11.589 1.00 84.44 112 ARG A CA 1
ATOM 839 C C . ARG A 1 112 ? 5.922 -0.956 -12.576 1.00 84.44 112 ARG A C 1
ATOM 841 O O . ARG A 1 112 ? 5.324 -2.019 -12.443 1.00 84.44 112 ARG A O 1
ATOM 848 N N . ALA A 1 113 ? 6.776 -0.712 -13.567 1.00 83.69 113 ALA A N 1
ATOM 849 C CA . ALA A 1 113 ? 7.265 -1.743 -14.470 1.00 83.69 113 ALA A CA 1
ATOM 850 C C . ALA A 1 113 ? 8.388 -2.537 -13.788 1.00 83.69 113 ALA A C 1
ATOM 852 O O . ALA A 1 113 ? 9.299 -1.949 -13.207 1.00 83.69 113 ALA A O 1
ATOM 853 N N . VAL A 1 114 ? 8.306 -3.861 -13.860 1.00 80.12 114 VAL A N 1
ATOM 854 C CA . VAL A 1 114 ? 9.234 -4.808 -13.243 1.00 80.12 114 VAL A CA 1
ATOM 855 C C . VAL A 1 114 ? 9.603 -5.912 -14.237 1.00 80.12 114 VAL A C 1
ATOM 857 O O . VAL A 1 114 ? 8.759 -6.366 -15.010 1.00 80.12 114 VAL A O 1
ATOM 860 N N . GLY A 1 115 ? 10.860 -6.361 -14.208 1.00 77.56 115 GLY A N 1
ATOM 861 C CA . GLY A 1 115 ? 11.367 -7.449 -15.056 1.00 77.56 115 GLY A CA 1
ATOM 862 C C . GLY A 1 115 ? 11.594 -7.095 -16.535 1.00 77.56 115 GLY A C 1
ATOM 863 O O . GLY A 1 115 ? 11.492 -5.940 -16.946 1.00 77.56 115 GLY A O 1
ATOM 864 N N . SER A 1 116 ? 11.930 -8.121 -17.327 1.00 78.81 116 SER A N 1
ATOM 865 C CA . SER A 1 116 ? 12.088 -8.065 -18.788 1.00 78.81 116 SER A CA 1
ATOM 866 C C . SER A 1 116 ? 11.528 -9.359 -19.412 1.00 78.81 116 SER A C 1
ATOM 868 O O . SER A 1 116 ? 12.040 -10.431 -19.083 1.00 78.81 116 SER A O 1
ATOM 870 N N . PRO A 1 117 ? 10.478 -9.314 -20.260 1.00 77.69 117 PRO A N 1
ATOM 871 C CA . PRO A 1 117 ? 9.735 -8.122 -20.676 1.00 77.69 117 PRO A CA 1
ATOM 872 C C . PRO A 1 117 ? 9.003 -7.449 -19.497 1.00 77.69 117 PRO A C 1
ATOM 874 O O . PRO A 1 117 ? 8.648 -8.128 -18.528 1.00 77.69 117 PRO A O 1
ATOM 877 N N . PRO A 1 118 ? 8.793 -6.121 -19.550 1.00 79.31 118 PRO A N 1
ATOM 878 C CA . PRO A 1 118 ? 8.272 -5.362 -18.420 1.00 79.31 118 PRO A CA 1
ATOM 879 C C . PRO A 1 118 ? 6.830 -5.760 -18.105 1.00 79.31 118 PRO A C 1
ATOM 881 O O . PRO A 1 118 ? 5.930 -5.617 -18.932 1.00 79.31 118 PRO A O 1
ATOM 884 N N . ARG A 1 119 ? 6.594 -6.212 -16.874 1.00 81.88 119 ARG A N 1
ATOM 885 C CA . ARG A 1 119 ? 5.254 -6.404 -16.307 1.00 81.88 119 ARG A CA 1
ATOM 886 C C . ARG A 1 119 ? 4.932 -5.236 -15.392 1.00 81.88 119 ARG A C 1
ATOM 888 O O . ARG A 1 119 ? 5.811 -4.743 -14.698 1.00 81.88 119 ARG A O 1
ATOM 895 N N . ARG A 1 120 ? 3.684 -4.773 -15.372 1.00 83.00 120 ARG A N 1
ATOM 896 C CA . ARG A 1 120 ? 3.267 -3.685 -14.477 1.00 83.00 120 ARG A CA 1
ATOM 897 C C . ARG A 1 120 ? 2.609 -4.245 -13.227 1.00 83.00 120 ARG A C 1
ATOM 899 O O . ARG A 1 120 ? 1.580 -4.900 -13.348 1.00 83.00 120 ARG A O 1
ATOM 906 N N . VAL A 1 121 ? 3.163 -3.931 -12.062 1.00 88.38 121 VAL A N 1
ATOM 907 C CA . VAL A 1 121 ? 2.648 -4.360 -10.752 1.00 88.38 121 VAL A CA 1
ATOM 908 C C . VAL A 1 121 ? 2.347 -3.155 -9.869 1.00 88.38 121 VAL A C 1
ATOM 910 O O . VAL A 1 121 ? 2.956 -2.089 -10.036 1.00 88.38 121 VAL A O 1
ATOM 913 N N . TRP A 1 122 ? 1.410 -3.312 -8.937 1.00 89.94 122 TRP A N 1
ATOM 914 C CA . TRP A 1 122 ? 1.166 -2.308 -7.905 1.00 89.94 122 TRP A CA 1
ATOM 915 C C . TRP A 1 122 ? 2.228 -2.389 -6.820 1.00 89.94 122 TRP A C 1
ATOM 917 O O . TRP A 1 122 ? 2.478 -3.457 -6.262 1.00 89.94 122 TRP A O 1
ATOM 927 N N . LYS A 1 123 ? 2.836 -1.242 -6.521 1.00 90.00 123 LYS A N 1
ATOM 928 C CA . LYS A 1 123 ? 3.799 -1.086 -5.436 1.00 90.00 123 LYS A CA 1
ATOM 929 C C . LYS A 1 123 ? 3.295 -0.105 -4.403 1.00 90.00 123 LYS A C 1
ATOM 931 O O . LYS A 1 123 ? 2.843 0.983 -4.760 1.00 90.00 123 LYS A O 1
ATOM 936 N N . LEU A 1 124 ? 3.363 -0.506 -3.141 1.00 90.25 124 LEU A N 1
ATOM 937 C CA . LEU A 1 124 ? 2.957 0.330 -2.021 1.00 90.25 124 LEU A CA 1
ATOM 938 C C . LEU A 1 124 ? 3.888 1.546 -1.917 1.00 90.25 124 LEU A C 1
ATOM 940 O O . LEU A 1 124 ? 5.109 1.416 -1.979 1.00 90.25 124 LEU A O 1
ATOM 944 N N . VAL A 1 125 ? 3.298 2.729 -1.763 1.00 90.12 125 VAL A N 1
ATOM 945 C CA . VAL A 1 125 ? 4.020 3.995 -1.565 1.00 90.12 125 VAL A CA 1
ATOM 946 C C . VAL A 1 125 ? 3.955 4.442 -0.118 1.00 90.12 125 VAL A C 1
ATOM 948 O O . VAL A 1 125 ? 4.946 4.935 0.413 1.00 90.12 125 VAL A O 1
ATOM 951 N N . GLY A 1 126 ? 2.804 4.269 0.528 1.00 89.44 126 GLY A N 1
ATOM 952 C CA . GLY A 1 126 ? 2.654 4.681 1.911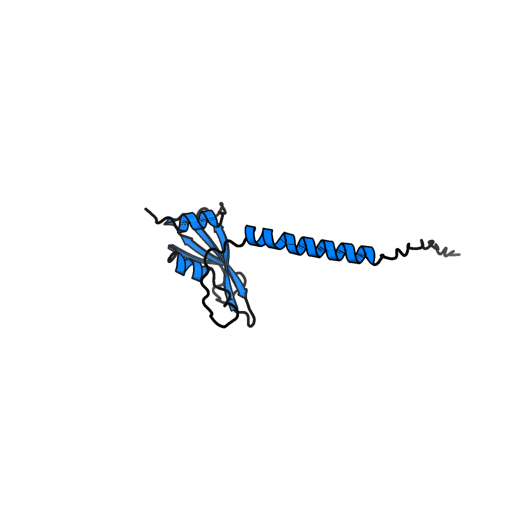 1.00 89.44 126 GLY A CA 1
ATOM 953 C C . GLY A 1 126 ? 1.256 4.486 2.467 1.00 89.44 126 GLY A C 1
ATOM 954 O O . GLY A 1 126 ? 0.328 4.044 1.780 1.00 89.44 126 GLY A O 1
ATOM 955 N N . PHE A 1 127 ? 1.152 4.850 3.738 1.00 91.44 127 PHE A N 1
ATOM 956 C CA . PHE A 1 127 ? -0.047 4.767 4.550 1.00 91.44 127 PHE A CA 1
ATOM 957 C C . PHE A 1 127 ? -0.413 6.164 5.044 1.00 91.44 127 PHE A C 1
ATOM 959 O O . PHE A 1 127 ? 0.464 6.945 5.422 1.00 91.44 127 PHE A O 1
ATOM 966 N N . SER A 1 128 ? -1.703 6.471 5.079 1.00 91.19 128 SER A N 1
ATOM 967 C CA . SER A 1 128 ? -2.216 7.700 5.675 1.00 91.19 128 SER A CA 1
ATOM 968 C C . SER A 1 128 ? -3.497 7.437 6.453 1.00 91.19 128 SER A C 1
ATOM 970 O O . SER A 1 128 ? -4.182 6.433 6.234 1.00 91.19 128 SER A O 1
ATOM 972 N N . GLU A 1 129 ? -3.861 8.371 7.320 1.00 91.44 129 GLU A N 1
ATOM 973 C CA . GLU A 1 129 ? -5.214 8.431 7.866 1.00 91.44 129 GLU A CA 1
ATOM 974 C C . GLU A 1 129 ? -6.228 8.851 6.789 1.00 91.44 129 GLU A C 1
ATOM 976 O O . GLU A 1 129 ? -5.872 9.233 5.663 1.00 91.44 129 GLU A O 1
ATOM 981 N N . LEU A 1 130 ? -7.520 8.746 7.115 1.00 89.50 130 LEU A N 1
ATOM 982 C CA . LEU A 1 130 ? -8.600 9.083 6.181 1.00 89.50 130 LEU A CA 1
ATOM 983 C C . LEU A 1 130 ? -8.678 10.581 5.875 1.00 89.50 130 LEU A C 1
ATOM 985 O O . LEU A 1 130 ? -9.136 10.944 4.786 1.00 89.50 130 LEU A O 1
ATOM 989 N N . ASP A 1 131 ? -8.196 11.423 6.792 1.00 84.62 131 ASP A N 1
ATOM 990 C CA . ASP A 1 131 ? -8.078 12.869 6.593 1.00 84.62 131 ASP A CA 1
ATOM 991 C C . ASP A 1 131 ? -7.071 13.241 5.488 1.00 84.62 131 ASP A C 1
ATOM 993 O O . ASP A 1 131 ? -7.121 14.344 4.945 1.00 84.62 131 ASP A O 1
ATOM 997 N N . GLY A 1 132 ? -6.196 12.301 5.105 1.00 74.44 132 GLY A N 1
ATOM 998 C CA . GLY A 1 132 ? -5.176 12.472 4.078 1.00 74.44 132 GLY A CA 1
ATOM 999 C C . GLY A 1 132 ? -4.043 13.432 4.449 1.00 74.44 132 GLY A C 1
ATOM 1000 O O . GLY A 1 132 ? -3.186 13.674 3.602 1.00 74.44 132 GLY A O 1
ATOM 1001 N N . GLN A 1 133 ? -4.018 13.972 5.670 1.00 76.44 133 GLN A N 1
ATOM 1002 C CA . GLN A 1 133 ? -2.985 14.907 6.128 1.00 76.44 133 GLN A CA 1
ATOM 1003 C C . GLN A 1 133 ? -1.915 14.215 6.966 1.00 76.44 133 GLN A C 1
ATOM 1005 O O . GLN A 1 133 ? -0.751 14.619 6.937 1.00 76.44 133 GLN A O 1
ATOM 1010 N N . HIS A 1 134 ? -2.286 13.140 7.658 1.00 83.19 134 HIS A N 1
ATOM 1011 C CA . HIS A 1 134 ? -1.372 12.412 8.523 1.00 83.19 134 HIS A CA 1
ATOM 1012 C C . HIS A 1 134 ? -0.881 11.140 7.836 1.00 83.19 134 HIS A C 1
ATOM 1014 O O . HIS A 1 134 ? -1.631 10.183 7.630 1.00 83.19 134 HIS A O 1
ATOM 1020 N N . LEU A 1 135 ? 0.404 11.132 7.472 1.00 90.25 135 LEU A N 1
ATOM 1021 C CA . LEU A 1 135 ? 1.100 9.904 7.100 1.00 90.25 135 LEU A CA 1
ATOM 1022 C C . LEU A 1 135 ? 1.328 9.068 8.355 1.00 90.25 135 LEU A C 1
ATOM 1024 O O . LEU A 1 135 ? 1.735 9.595 9.392 1.00 90.25 135 LEU A O 1
ATOM 1028 N N . ILE A 1 136 ? 1.101 7.765 8.246 1.00 87.56 136 ILE A N 1
ATOM 1029 C CA . ILE A 1 136 ? 1.322 6.833 9.351 1.00 87.56 136 ILE A CA 1
ATOM 1030 C C . ILE A 1 136 ? 2.400 5.818 8.980 1.00 87.56 136 ILE A C 1
ATOM 1032 O O . ILE A 1 136 ? 2.654 5.542 7.805 1.00 87.56 136 ILE A O 1
ATOM 1036 N N . THR A 1 137 ? 3.067 5.273 9.993 1.00 88.50 137 THR A N 1
ATOM 1037 C CA . THR A 1 137 ? 4.121 4.277 9.789 1.00 88.50 137 THR A CA 1
ATOM 1038 C C . THR A 1 137 ? 3.530 2.927 9.385 1.00 88.50 137 THR A C 1
ATOM 1040 O O . THR A 1 137 ? 2.359 2.637 9.638 1.00 88.50 137 THR A O 1
ATOM 1043 N N . GLY A 1 138 ? 4.356 2.072 8.774 1.00 86.50 138 GLY A N 1
ATOM 1044 C CA . GLY A 1 138 ? 3.949 0.709 8.428 1.00 86.50 138 GLY A CA 1
ATOM 1045 C C . GLY A 1 138 ? 3.519 -0.110 9.647 1.00 86.50 138 GLY A C 1
ATOM 1046 O O . GLY A 1 138 ? 2.514 -0.811 9.575 1.00 86.50 138 GLY A O 1
ATOM 1047 N N . ASP A 1 139 ? 4.208 0.040 10.780 1.00 86.56 139 ASP A N 1
ATOM 1048 C CA . ASP A 1 139 ? 3.870 -0.665 12.023 1.00 86.56 139 ASP A CA 1
ATOM 1049 C C . ASP A 1 139 ? 2.513 -0.234 12.584 1.00 86.56 139 ASP A C 1
ATOM 1051 O O . ASP A 1 139 ? 1.734 -1.064 13.055 1.00 86.56 139 ASP A O 1
ATOM 1055 N N . GLU A 1 140 ? 2.207 1.064 12.517 1.00 88.19 140 GLU A N 1
ATOM 1056 C CA . GLU A 1 140 ? 0.908 1.598 12.923 1.00 88.19 140 GLU A CA 1
ATOM 1057 C C . GLU A 1 140 ? -0.205 1.077 12.008 1.00 88.19 140 GLU A C 1
ATOM 1059 O O . GLU A 1 140 ? -1.219 0.570 12.488 1.00 88.19 140 GLU A O 1
ATOM 1064 N N . ALA A 1 141 ? 0.006 1.128 10.690 1.00 88.75 141 ALA A N 1
ATOM 1065 C CA . ALA A 1 141 ? -0.939 0.591 9.717 1.00 88.75 141 ALA A CA 1
ATOM 1066 C C . ALA A 1 141 ? -1.190 -0.909 9.930 1.00 88.75 141 ALA A C 1
ATOM 1068 O O . ALA A 1 141 ? -2.337 -1.361 9.914 1.00 88.75 141 ALA A O 1
ATOM 1069 N N . LEU A 1 142 ? -0.127 -1.676 10.178 1.00 90.25 142 LEU A N 1
ATOM 1070 C CA . LEU A 1 142 ? -0.202 -3.107 10.442 1.00 90.25 142 LEU A CA 1
ATOM 1071 C C . LEU A 1 142 ? -0.979 -3.397 11.727 1.00 90.25 142 LEU A C 1
ATOM 1073 O O . LEU A 1 142 ? -1.854 -4.264 11.725 1.00 90.25 142 LEU A O 1
ATOM 1077 N N . ARG A 1 143 ? -0.716 -2.643 12.800 1.00 90.69 143 ARG A N 1
ATOM 1078 C CA . ARG A 1 143 ? -1.458 -2.759 14.061 1.00 90.69 143 ARG A CA 1
ATOM 1079 C C . ARG A 1 143 ? -2.955 -2.546 13.839 1.00 90.69 143 ARG A C 1
ATOM 1081 O O . ARG A 1 143 ? -3.741 -3.386 14.268 1.00 90.69 143 ARG A O 1
ATOM 1088 N N . ARG A 1 144 ? -3.333 -1.488 13.109 1.00 89.56 144 ARG A N 1
ATOM 1089 C CA . ARG A 1 144 ? -4.736 -1.180 12.768 1.00 89.56 144 ARG A CA 1
ATOM 1090 C C . ARG A 1 144 ? -5.386 -2.257 11.895 1.00 89.56 144 ARG A C 1
ATOM 1092 O O . ARG A 1 144 ? -6.573 -2.534 12.039 1.00 89.56 144 ARG A O 1
ATOM 1099 N N . LEU A 1 145 ? -4.624 -2.873 10.989 1.00 88.50 145 LEU A N 1
ATOM 1100 C CA . LEU A 1 145 ? -5.109 -3.963 10.135 1.00 88.50 145 LEU A CA 1
ATOM 1101 C C . LEU A 1 145 ? -5.361 -5.260 10.906 1.00 88.50 145 LEU A C 1
ATOM 1103 O O . LEU A 1 145 ? -6.331 -5.957 10.600 1.00 88.50 145 LEU A O 1
ATOM 1107 N N . MET A 1 146 ? -4.519 -5.564 11.896 1.00 87.88 146 MET A N 1
ATOM 1108 C CA . MET A 1 146 ? -4.640 -6.763 12.731 1.00 87.88 146 MET A CA 1
ATOM 1109 C C . MET A 1 146 ? -5.719 -6.649 13.808 1.00 87.88 146 MET A C 1
ATOM 1111 O O . MET A 1 146 ? -6.288 -7.665 14.207 1.00 87.88 146 MET A O 1
ATOM 1115 N N . THR A 1 147 ? -6.019 -5.443 14.287 1.00 81.75 147 THR A N 1
ATOM 1116 C CA . THR A 1 147 ? -7.160 -5.231 15.178 1.00 81.75 147 THR A CA 1
ATOM 1117 C C . THR A 1 147 ? -8.457 -5.412 14.392 1.00 81.75 147 THR A C 1
ATOM 1119 O O . THR A 1 147 ? -8.760 -4.628 13.491 1.00 81.75 147 THR A O 1
ATOM 1122 N N . LEU A 1 148 ? -9.213 -6.467 14.712 1.00 56.75 148 LEU A N 1
ATOM 1123 C CA . LEU A 1 148 ? -10.593 -6.616 14.250 1.00 56.75 148 LEU A CA 1
ATOM 1124 C C . LEU A 1 148 ? -11.411 -5.392 14.699 1.00 56.75 148 LEU A C 1
ATOM 1126 O O . LEU A 1 148 ? -11.197 -4.917 15.819 1.00 56.75 148 LEU A O 1
ATOM 1130 N N . PRO A 1 149 ? -12.333 -4.880 13.862 1.00 54.53 149 PRO A N 1
ATOM 1131 C CA . PRO A 1 149 ? -13.298 -3.903 14.345 1.00 54.53 149 PRO A CA 1
ATOM 1132 C C . PRO A 1 149 ? -14.116 -4.527 15.495 1.00 54.53 149 PRO A C 1
ATOM 1134 O O . PRO A 1 149 ? -14.372 -5.735 15.447 1.00 54.53 149 PRO A O 1
ATOM 1137 N N . PRO A 1 150 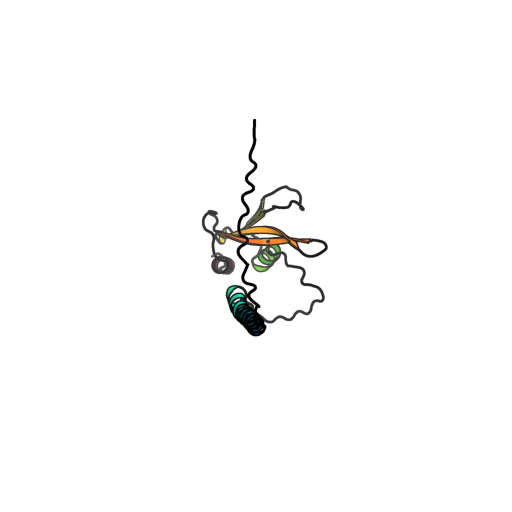? -14.477 -3.747 16.530 1.00 48.88 150 PRO A N 1
ATOM 1138 C CA . PRO A 1 150 ? -15.433 -4.187 17.544 1.00 48.88 150 PRO A CA 1
ATOM 1139 C C . PRO A 1 150 ? -16.811 -4.496 16.942 1.00 48.88 150 PRO A C 1
ATOM 1141 O O . PRO A 1 150 ? -17.153 -3.903 15.891 1.00 48.88 150 PRO A O 1
#

Sequence (150 aa):
MISTDVAEERPEIPRPNIPVSPAYQRATILWMAVMAAAGLGAWIWMFGGVDGTGVVISEGPPAQADDAAAVVARFGAPEVDRLDGPDTPEAPNTTRTLTYTSRQLRMVFVRRAVGSPPRRVWKLVGFSELDGQHLITGDEALRRLMTLPP

Secondary structure (DSSP, 8-state):
------------PPP------HHHHHHHHHHHHHHHHHHHHHHHHHH------------SS-----HHHHHHHHH---SEEEEES-S-TT-TT-EEEEEEGGGTEEEEEEEEEETTTTEEEEEEEEEE-TTSS-EE-HHHHHHHHHS---

Radius of gyration: 28.46 Å; chains: 1; bounding box: 70×78×54 Å

pLDDT: mean 71.06, std 18.35, range [34.75, 95.0]